Protein AF-A0A1E1LM73-F1 (afdb_monomer_lite)

pLDDT: mean 88.29, std 11.27, range [39.84, 98.0]

Organism: NCBI:txid2792576

Radius of gyration: 17.34 Å; chains: 1; bounding box: 39×37×46 Å

Sequence (125 aa):
MAATVTTGSRAAWQEVAADGRRHWDTTIAAIEPPSPEINAILPNPNTIPLAKKYLTVEEIATTESCAEDLVVQLSDGKLSSTTAMKGFLCPAALARKATTCITEFHPSRTPERAGFLDVYLTKHK

Structure (mmCIF, N/CA/C/O backbone):
data_AF-A0A1E1LM73-F1
#
_entry.id   AF-A0A1E1LM73-F1
#
loop_
_atom_site.group_PDB
_atom_site.id
_atom_site.type_symbol
_atom_site.label_atom_id
_atom_site.label_alt_id
_atom_site.label_comp_id
_atom_site.label_asym_id
_atom_site.label_entity_id
_atom_site.label_seq_id
_atom_site.pdbx_PDB_ins_code
_atom_site.Cartn_x
_atom_site.Cartn_y
_atom_site.Cartn_z
_atom_site.occupancy
_atom_site.B_iso_or_equiv
_atom_site.auth_seq_id
_atom_site.auth_comp_id
_atom_site.auth_asym_id
_atom_site.auth_atom_id
_atom_site.pdbx_PDB_model_num
ATOM 1 N N . MET A 1 1 ? -8.421 -10.840 -16.360 1.00 39.84 1 MET A N 1
ATOM 2 C CA . MET A 1 1 ? -7.883 -11.861 -17.287 1.00 39.84 1 MET A CA 1
ATOM 3 C C . MET A 1 1 ? -6.397 -11.993 -17.009 1.00 39.84 1 MET A C 1
ATOM 5 O O . MET A 1 1 ? -5.738 -10.965 -16.935 1.00 39.84 1 MET A O 1
ATOM 9 N N . ALA A 1 2 ? -5.891 -13.202 -16.757 1.00 45.81 2 ALA A N 1
ATOM 10 C CA . ALA A 1 2 ? -4.463 -13.408 -16.514 1.00 45.81 2 ALA A CA 1
ATOM 11 C C . ALA A 1 2 ? -3.676 -13.057 -17.786 1.00 45.81 2 ALA A C 1
ATOM 13 O O . ALA A 1 2 ? -4.038 -13.515 -18.869 1.00 45.81 2 ALA A O 1
ATOM 14 N N . ALA A 1 3 ? -2.644 -12.221 -17.661 1.00 52.28 3 ALA A N 1
ATOM 15 C CA . ALA A 1 3 ? -1.739 -11.939 -18.766 1.00 52.28 3 ALA A CA 1
ATOM 16 C C . ALA A 1 3 ? -1.064 -13.253 -19.182 1.00 52.28 3 ALA A C 1
ATOM 18 O O . ALA A 1 3 ? -0.517 -13.966 -18.341 1.00 52.28 3 ALA A O 1
ATOM 19 N N . THR A 1 4 ? -1.151 -13.604 -20.463 1.00 55.31 4 THR A N 1
ATOM 20 C CA . THR A 1 4 ? -0.475 -14.776 -21.018 1.00 55.31 4 THR A CA 1
ATOM 21 C C . THR A 1 4 ? 1.026 -14.516 -20.951 1.00 55.31 4 THR A C 1
ATOM 23 O O . THR A 1 4 ? 1.548 -13.750 -21.749 1.00 55.31 4 THR A O 1
ATOM 26 N N . VAL A 1 5 ? 1.713 -15.085 -19.958 1.00 58.31 5 VAL A N 1
ATOM 27 C CA . VAL A 1 5 ? 3.169 -14.953 -19.853 1.00 58.31 5 VAL A CA 1
ATOM 28 C C . VAL A 1 5 ? 3.791 -15.835 -20.925 1.00 58.31 5 VAL A C 1
ATOM 30 O O . VAL A 1 5 ? 3.557 -17.046 -20.949 1.00 58.31 5 VAL A O 1
ATOM 33 N N . THR A 1 6 ? 4.591 -15.239 -21.804 1.00 63.53 6 THR A N 1
ATOM 34 C CA . THR A 1 6 ? 5.335 -15.969 -22.832 1.00 63.53 6 THR A CA 1
ATOM 35 C C . THR A 1 6 ? 6.446 -16.796 -22.167 1.00 63.53 6 THR A C 1
ATOM 37 O O . THR A 1 6 ? 7.582 -16.359 -22.055 1.00 63.53 6 THR A O 1
ATOM 40 N N . THR A 1 7 ? 6.135 -17.994 -21.666 1.00 59.09 7 THR A N 1
ATOM 41 C CA . THR A 1 7 ? 7.092 -18.875 -20.955 1.00 59.09 7 THR A CA 1
ATOM 42 C C . THR A 1 7 ? 7.699 -19.970 -21.834 1.00 59.09 7 T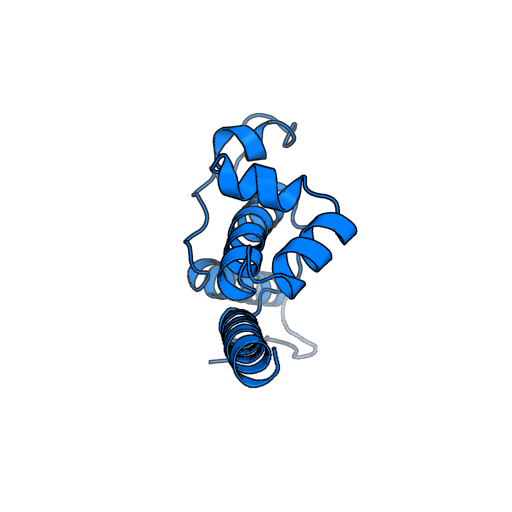HR A C 1
ATOM 44 O O . THR A 1 7 ? 8.367 -20.877 -21.337 1.00 59.09 7 THR A O 1
ATOM 47 N N . GLY A 1 8 ? 7.488 -19.910 -23.153 1.00 67.31 8 GLY A N 1
ATOM 48 C CA . GLY A 1 8 ? 8.092 -20.862 -24.083 1.00 67.31 8 GLY A CA 1
ATOM 49 C C . GLY A 1 8 ? 9.621 -20.791 -24.034 1.00 67.31 8 GLY A C 1
ATOM 50 O O . GLY A 1 8 ? 10.187 -19.703 -23.997 1.00 67.31 8 GLY A O 1
ATOM 51 N N . SER A 1 9 ? 10.302 -21.939 -24.115 1.00 62.41 9 SER A N 1
ATOM 52 C CA . SER A 1 9 ? 11.775 -22.067 -24.043 1.00 62.41 9 SER A CA 1
ATOM 53 C C . SER A 1 9 ? 12.569 -21.305 -25.123 1.00 62.41 9 SER A C 1
ATOM 55 O O . SER A 1 9 ? 13.794 -21.388 -25.160 1.00 62.41 9 SER A O 1
ATOM 57 N N . ARG A 1 10 ? 11.884 -20.572 -26.011 1.00 74.69 10 ARG A N 1
ATOM 58 C CA . ARG A 1 10 ? 12.439 -19.755 -27.100 1.00 74.69 10 ARG A CA 1
ATOM 59 C C . ARG A 1 10 ? 11.996 -18.287 -27.071 1.00 74.69 10 ARG A C 1
ATOM 61 O O . ARG A 1 10 ? 12.340 -17.560 -27.998 1.00 74.69 10 ARG A O 1
ATOM 68 N N . ALA A 1 11 ? 11.225 -17.858 -26.072 1.00 80.31 11 ALA A N 1
ATOM 69 C CA . ALA A 1 11 ? 10.818 -16.460 -25.959 1.00 80.31 11 ALA A CA 1
ATOM 70 C C . ALA A 1 11 ? 12.048 -15.564 -25.767 1.00 80.31 11 ALA A C 1
ATOM 72 O O . ALA A 1 11 ? 12.961 -15.912 -25.009 1.00 80.31 11 ALA A O 1
ATOM 73 N N . ALA A 1 12 ? 12.083 -14.410 -26.433 1.00 90.12 12 ALA A N 1
ATOM 74 C CA . ALA A 1 12 ? 13.135 -13.437 -26.170 1.00 90.12 12 ALA A CA 1
ATOM 75 C C . ALA A 1 12 ? 12.929 -12.864 -24.759 1.00 90.12 12 ALA A C 1
ATOM 77 O O . ALA A 1 12 ? 11.807 -12.540 -24.371 1.00 90.12 12 ALA A O 1
ATOM 78 N N . TRP A 1 13 ? 13.994 -12.707 -23.966 1.00 90.62 13 TRP A N 1
ATOM 79 C CA . TRP A 1 13 ? 13.861 -12.222 -22.583 1.00 90.62 13 TRP A CA 1
ATOM 80 C C . TRP A 1 13 ? 13.185 -10.842 -22.507 1.00 90.62 13 TRP A C 1
ATOM 82 O O . TRP A 1 13 ? 12.519 -10.534 -21.520 1.00 90.62 13 TRP A O 1
ATOM 92 N N . GLN A 1 14 ? 13.314 -10.025 -23.557 1.00 93.06 14 GLN A N 1
ATOM 93 C CA . GLN A 1 14 ? 12.645 -8.732 -23.686 1.00 93.06 14 GLN A CA 1
ATOM 94 C C . GLN A 1 14 ? 11.120 -8.873 -23.733 1.00 93.06 14 GLN A C 1
ATOM 96 O O . GLN A 1 14 ? 10.420 -8.050 -23.148 1.00 93.06 14 GLN A O 1
ATOM 101 N N . GLU A 1 15 ? 10.604 -9.907 -24.401 1.00 90.44 15 GLU A N 1
ATOM 102 C CA . GLU A 1 15 ? 9.167 -10.188 -24.483 1.00 90.44 15 GLU A CA 1
ATOM 103 C C . GLU A 1 15 ? 8.634 -10.594 -23.108 1.00 90.44 15 GLU A C 1
ATOM 105 O O . GLU A 1 15 ? 7.645 -10.034 -22.641 1.00 90.44 15 GLU A O 1
ATOM 110 N N . VAL A 1 16 ? 9.366 -11.466 -22.406 1.00 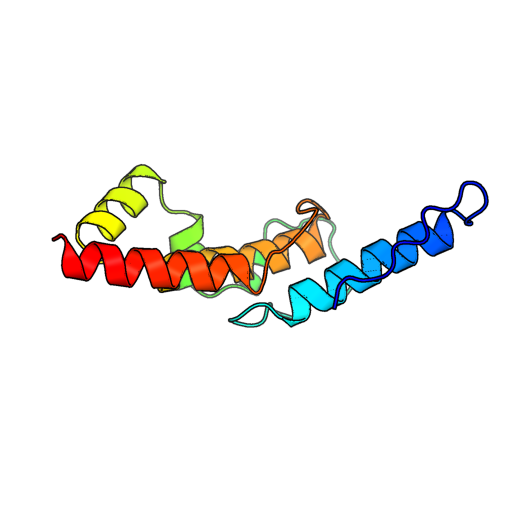89.44 16 VAL A N 1
ATOM 111 C CA . VAL A 1 16 ? 9.047 -11.877 -21.029 1.00 89.44 16 VAL A CA 1
ATOM 112 C C . VAL A 1 16 ? 9.056 -10.676 -20.077 1.00 89.44 16 VAL A C 1
ATOM 114 O O . VAL A 1 16 ? 8.147 -10.504 -19.263 1.00 89.44 16 VAL A O 1
ATOM 117 N N . ALA A 1 17 ? 10.058 -9.802 -20.193 1.00 89.81 17 ALA A N 1
ATOM 118 C CA . ALA A 1 17 ? 10.147 -8.586 -19.389 1.00 89.81 17 ALA A CA 1
ATOM 119 C C . ALA A 1 17 ? 9.011 -7.596 -19.702 1.00 89.81 17 ALA A C 1
ATOM 121 O O . ALA A 1 17 ? 8.490 -6.945 -18.792 1.00 89.81 17 ALA A O 1
ATOM 122 N N . ALA A 1 18 ? 8.606 -7.487 -20.971 1.00 90.75 18 ALA A N 1
ATOM 123 C CA . ALA A 1 18 ? 7.482 -6.656 -21.386 1.00 90.75 18 ALA A CA 1
ATOM 124 C C . ALA A 1 18 ? 6.142 -7.198 -20.863 1.00 90.75 18 ALA A C 1
ATOM 126 O O . ALA A 1 18 ? 5.314 -6.408 -20.411 1.00 9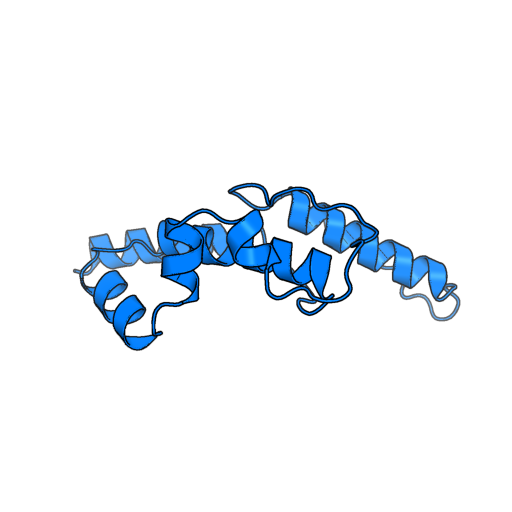0.75 18 ALA A O 1
ATOM 127 N N . ASP A 1 19 ? 5.945 -8.520 -20.862 1.00 90.44 19 ASP A N 1
ATOM 128 C CA . ASP A 1 19 ? 4.776 -9.172 -20.253 1.00 90.44 19 ASP A CA 1
ATOM 129 C C . ASP A 1 19 ? 4.689 -8.876 -18.752 1.00 90.44 19 ASP A C 1
ATOM 131 O O . ASP A 1 19 ? 3.642 -8.443 -18.266 1.00 90.44 19 ASP A O 1
ATOM 135 N N . GLY A 1 20 ? 5.802 -9.032 -18.026 1.00 89.88 20 GLY A N 1
ATOM 136 C CA . GLY A 1 20 ? 5.874 -8.706 -16.600 1.00 89.88 20 GLY A CA 1
ATOM 137 C C . GLY A 1 20 ? 5.542 -7.238 -16.321 1.00 89.88 20 GLY A C 1
ATOM 138 O O . GLY A 1 20 ? 4.750 -6.938 -15.429 1.00 89.88 20 GLY A O 1
ATOM 139 N N . ARG A 1 21 ? 6.071 -6.317 -17.137 1.00 89.69 21 ARG A N 1
ATOM 140 C CA . ARG A 1 21 ? 5.767 -4.885 -17.016 1.00 89.69 21 ARG A CA 1
ATOM 141 C C . ARG A 1 21 ? 4.290 -4.585 -17.256 1.00 89.69 21 ARG A C 1
ATOM 143 O O . ARG A 1 21 ? 3.674 -3.937 -16.419 1.00 89.69 21 ARG A O 1
ATOM 150 N N . ARG A 1 22 ? 3.702 -5.126 -18.330 1.00 91.88 22 ARG A N 1
ATOM 151 C CA . ARG A 1 22 ? 2.264 -4.981 -18.616 1.00 91.88 22 ARG A CA 1
ATOM 152 C C . ARG A 1 22 ? 1.398 -5.492 -17.471 1.00 91.88 22 ARG A C 1
ATOM 154 O O . ARG A 1 22 ? 0.394 -4.867 -17.135 1.00 91.88 22 ARG A O 1
ATOM 161 N N . HIS A 1 23 ? 1.773 -6.622 -16.875 1.00 91.25 23 HIS A N 1
ATOM 162 C CA . HIS A 1 23 ? 1.065 -7.170 -15.726 1.00 91.25 23 HIS A CA 1
ATOM 163 C C . HIS A 1 23 ? 1.115 -6.220 -14.518 1.00 91.25 23 HIS A C 1
ATOM 165 O O . HIS A 1 23 ? 0.083 -5.980 -13.889 1.00 91.25 23 HIS A O 1
ATOM 171 N N . TRP A 1 24 ? 2.272 -5.621 -14.225 1.00 90.25 24 TRP A N 1
ATOM 172 C CA . TRP A 1 24 ? 2.389 -4.616 -13.163 1.00 90.25 24 TRP A CA 1
ATOM 173 C C . TRP A 1 24 ? 1.574 -3.366 -13.448 1.00 90.25 24 TRP A C 1
ATOM 175 O O . TRP A 1 24 ? 0.803 -2.955 -12.591 1.00 90.25 24 TRP A O 1
ATOM 185 N N . ASP A 1 25 ? 1.685 -2.804 -14.649 1.00 89.81 25 ASP A N 1
ATOM 186 C CA . ASP A 1 25 ? 0.936 -1.604 -15.029 1.00 89.81 25 ASP A CA 1
ATOM 187 C C . ASP A 1 25 ? -0.575 -1.849 -14.890 1.00 89.81 25 ASP A C 1
ATOM 189 O O . ASP A 1 25 ? -1.298 -1.030 -14.328 1.00 89.81 25 ASP A O 1
ATOM 193 N N . THR A 1 26 ? -1.041 -3.032 -15.305 1.00 92.44 26 THR A N 1
ATOM 194 C CA . THR A 1 26 ? -2.450 -3.437 -15.185 1.00 92.44 26 THR A CA 1
ATOM 195 C C . THR A 1 26 ? -2.886 -3.591 -13.728 1.00 92.44 26 THR A C 1
ATOM 197 O O . THR A 1 26 ? -3.960 -3.130 -13.350 1.00 92.44 26 THR A O 1
ATOM 200 N N . THR A 1 27 ? -2.081 -4.260 -12.900 1.00 93.00 27 THR A N 1
ATOM 201 C CA . THR A 1 27 ? -2.438 -4.518 -11.495 1.00 93.00 27 THR A CA 1
ATOM 202 C C . THR A 1 27 ? -2.345 -3.265 -10.634 1.00 93.00 27 THR A C 1
ATOM 204 O O . THR A 1 27 ? -3.198 -3.085 -9.772 1.00 93.00 27 THR A O 1
ATOM 207 N N . ILE A 1 28 ? -1.386 -2.372 -10.900 1.00 91.81 28 ILE A N 1
ATOM 208 C CA . ILE A 1 28 ? -1.263 -1.068 -10.237 1.00 91.81 28 ILE A CA 1
ATOM 209 C C . ILE A 1 28 ? -2.411 -0.141 -10.642 1.00 91.81 28 ILE A C 1
ATOM 211 O O . ILE A 1 28 ? -2.983 0.517 -9.779 1.00 91.81 28 ILE A O 1
ATOM 215 N N . ALA A 1 29 ? -2.796 -0.111 -11.921 1.00 91.38 29 ALA A N 1
ATOM 216 C CA . ALA A 1 29 ? -3.919 0.709 -12.381 1.00 91.38 29 ALA A CA 1
ATOM 217 C C . ALA A 1 29 ? -5.270 0.283 -11.775 1.00 91.38 29 ALA A C 1
ATOM 219 O O . ALA A 1 29 ? -6.193 1.087 -11.711 1.00 91.38 29 ALA A O 1
ATOM 220 N N . ALA A 1 30 ? -5.386 -0.970 -11.328 1.00 92.44 30 ALA A N 1
ATOM 221 C CA . ALA A 1 30 ? -6.585 -1.509 -10.690 1.00 92.44 30 ALA A CA 1
ATOM 222 C C . ALA A 1 30 ? -6.638 -1.282 -9.164 1.00 92.44 30 ALA A C 1
ATOM 224 O O . ALA A 1 30 ? -7.572 -1.748 -8.513 1.00 92.44 30 ALA A O 1
ATOM 225 N N . ILE A 1 31 ? -5.633 -0.628 -8.573 1.00 90.38 31 ILE A N 1
ATOM 226 C CA . ILE A 1 31 ? -5.591 -0.327 -7.138 1.00 90.38 31 ILE A CA 1
ATOM 227 C C . ILE A 1 31 ? -6.513 0.850 -6.805 1.00 90.38 31 ILE A C 1
ATOM 229 O O . ILE A 1 31 ? -6.497 1.877 -7.480 1.00 90.38 31 ILE A O 1
ATOM 233 N N . GLU A 1 32 ? -7.242 0.726 -5.695 1.00 87.62 32 GLU A N 1
ATOM 234 C CA . GLU A 1 32 ? -8.007 1.817 -5.093 1.00 87.62 32 GLU A CA 1
ATOM 235 C C . GLU A 1 32 ? -7.557 2.080 -3.642 1.00 87.62 32 GLU A C 1
ATOM 237 O O . GLU A 1 32 ? -7.516 1.137 -2.842 1.00 87.62 32 GLU A O 1
ATOM 242 N N . PRO A 1 33 ? -7.284 3.344 -3.254 1.00 86.88 33 PRO A N 1
ATOM 243 C CA . PRO A 1 33 ? -7.275 4.547 -4.097 1.00 86.88 33 PRO A CA 1
ATOM 244 C C . PRO A 1 33 ? -6.126 4.533 -5.126 1.00 86.88 33 PRO A C 1
ATOM 246 O O . PRO A 1 33 ? -5.101 3.898 -4.871 1.00 86.88 33 PRO A O 1
ATOM 249 N N . PRO A 1 34 ? -6.280 5.208 -6.282 1.00 88.25 34 PRO A N 1
ATOM 250 C CA . PRO A 1 34 ? -5.273 5.189 -7.337 1.00 88.25 34 PRO A CA 1
ATOM 251 C C . PRO A 1 34 ? -3.953 5.775 -6.839 1.00 88.25 34 PRO A C 1
ATOM 253 O O . PRO A 1 34 ? -3.937 6.798 -6.152 1.00 88.25 34 PRO A O 1
ATOM 256 N N . SER A 1 35 ? -2.835 5.145 -7.211 1.00 85.69 35 SER A N 1
ATOM 257 C CA . SER A 1 35 ? -1.525 5.665 -6.826 1.00 85.69 35 SER A CA 1
ATOM 258 C C . SER A 1 35 ? -1.239 6.992 -7.535 1.00 85.69 35 SER A C 1
ATOM 260 O O . SER A 1 35 ? -1.608 7.162 -8.700 1.00 85.69 35 SER A O 1
ATOM 262 N N . PRO A 1 36 ? -0.473 7.895 -6.906 1.00 86.56 36 PRO A N 1
ATOM 263 C CA . PRO A 1 36 ? 0.024 9.084 -7.577 1.00 86.56 36 PRO A CA 1
ATOM 264 C C . PRO A 1 36 ? 0.884 8.703 -8.790 1.00 86.56 36 PRO A C 1
ATOM 266 O O . PRO A 1 36 ? 1.577 7.672 -8.806 1.00 86.56 36 PRO A O 1
ATOM 269 N N . GLU A 1 37 ? 0.836 9.542 -9.821 1.00 85.56 37 GLU A N 1
ATOM 270 C CA . GLU A 1 37 ? 1.742 9.443 -10.959 1.00 85.56 37 GLU A CA 1
ATOM 271 C C . GLU A 1 37 ? 3.079 10.098 -10.624 1.00 85.56 37 GLU A C 1
ATOM 273 O O . GLU A 1 37 ? 3.141 11.233 -10.146 1.00 85.56 37 GLU A O 1
ATOM 278 N N . ILE A 1 38 ? 4.164 9.367 -10.878 1.00 83.38 38 ILE A N 1
ATOM 279 C CA . ILE A 1 38 ? 5.527 9.863 -10.712 1.00 83.38 38 ILE A CA 1
ATOM 280 C C . ILE A 1 38 ? 6.230 9.817 -12.063 1.00 83.38 38 ILE A C 1
ATOM 282 O O . ILE A 1 38 ? 6.057 8.871 -12.830 1.00 83.38 38 ILE A O 1
ATOM 286 N N . ASN A 1 39 ? 7.041 10.831 -12.359 1.00 73.62 39 ASN A N 1
ATOM 287 C CA . ASN A 1 39 ? 7.846 10.827 -13.577 1.00 73.62 39 ASN A CA 1
ATOM 288 C C . ASN A 1 39 ? 8.751 9.586 -13.603 1.00 73.62 39 ASN A C 1
ATOM 290 O O . ASN A 1 39 ? 9.477 9.333 -12.642 1.00 73.62 39 ASN A O 1
ATOM 294 N N . ALA A 1 40 ? 8.730 8.854 -14.722 1.00 62.00 40 ALA A N 1
ATOM 295 C CA . ALA A 1 40 ? 9.491 7.614 -14.914 1.00 62.00 40 ALA A CA 1
ATOM 296 C C . ALA A 1 40 ? 11.011 7.797 -14.749 1.00 62.00 40 ALA A C 1
ATOM 298 O O . ALA A 1 40 ? 11.727 6.848 -14.440 1.00 62.00 40 ALA A O 1
ATOM 299 N N . ILE A 1 41 ? 11.498 9.026 -14.936 1.00 65.12 41 ILE A N 1
ATOM 300 C CA . ILE A 1 41 ? 12.857 9.436 -14.602 1.00 65.12 41 ILE A CA 1
ATOM 301 C C . ILE A 1 41 ? 12.751 10.319 -13.365 1.00 65.12 41 ILE A C 1
ATOM 303 O O . ILE A 1 41 ? 12.367 11.489 -13.449 1.00 65.12 41 ILE A O 1
ATOM 307 N N . LEU A 1 42 ? 13.075 9.750 -12.205 1.00 67.50 42 LEU A N 1
ATOM 308 C CA . LEU A 1 42 ? 13.232 10.547 -11.001 1.00 67.50 42 LEU A CA 1
ATOM 309 C C . LEU A 1 42 ? 14.473 11.435 -11.183 1.00 67.50 42 LEU A C 1
ATOM 311 O O . LEU A 1 42 ? 15.565 10.911 -11.394 1.00 67.50 42 LEU A O 1
ATOM 315 N N . PRO A 1 43 ? 14.343 12.771 -11.103 1.00 68.00 43 PRO A N 1
ATOM 316 C CA . PRO A 1 43 ? 15.472 13.680 -11.307 1.00 68.00 43 PRO A CA 1
ATOM 317 C C . PRO A 1 43 ? 16.535 13.563 -10.204 1.00 68.00 43 PRO A C 1
ATOM 319 O O . PRO A 1 43 ? 17.656 14.029 -10.376 1.00 68.00 43 PRO A O 1
ATOM 322 N N . ASN A 1 44 ? 16.188 12.950 -9.069 1.00 74.81 44 ASN A N 1
ATOM 323 C CA . ASN A 1 44 ? 17.073 12.695 -7.943 1.00 74.81 44 ASN A CA 1
ATOM 324 C C . ASN A 1 44 ? 16.998 11.199 -7.582 1.00 74.81 44 ASN A C 1
ATOM 326 O O . ASN A 1 44 ? 15.886 10.701 -7.394 1.00 74.81 44 ASN A O 1
ATOM 330 N N . PRO A 1 45 ? 18.135 10.487 -7.450 1.00 80.19 45 PRO A N 1
ATOM 331 C CA . PRO A 1 45 ? 18.146 9.091 -7.005 1.00 80.19 45 PRO A CA 1
ATOM 332 C C . PRO A 1 45 ? 17.661 8.909 -5.557 1.00 80.19 45 PRO A C 1
ATOM 334 O O . PRO A 1 45 ? 17.341 7.794 -5.155 1.00 80.19 45 PRO A O 1
ATOM 337 N N . ASN A 1 46 ? 17.597 9.979 -4.759 1.00 86.50 46 ASN A N 1
ATOM 338 C CA . ASN A 1 46 ? 17.057 9.934 -3.408 1.00 86.50 46 ASN A CA 1
ATOM 339 C C . ASN A 1 46 ? 15.525 9.817 -3.426 1.00 86.50 46 ASN A C 1
ATOM 341 O O . ASN A 1 46 ? 14.810 10.787 -3.686 1.00 86.50 46 ASN A O 1
ATOM 345 N N . THR A 1 47 ? 15.028 8.629 -3.089 1.00 87.94 47 THR A N 1
ATOM 346 C CA . THR A 1 47 ? 13.599 8.299 -3.034 1.00 87.94 47 THR A CA 1
ATOM 347 C C . THR A 1 47 ? 12.952 8.576 -1.673 1.00 87.94 47 THR A C 1
ATOM 349 O O . THR A 1 47 ? 11.726 8.583 -1.588 1.00 87.94 47 THR A O 1
ATOM 352 N N . ILE A 1 48 ? 13.732 8.873 -0.624 1.00 88.19 48 ILE A N 1
ATOM 353 C CA . ILE A 1 48 ? 13.230 9.122 0.743 1.00 88.19 48 ILE A CA 1
ATOM 354 C C . ILE A 1 48 ? 12.148 10.223 0.784 1.00 88.19 48 ILE A C 1
ATOM 356 O O . ILE A 1 48 ? 11.128 10.029 1.445 1.00 88.19 48 ILE A O 1
ATOM 360 N N . PRO A 1 49 ? 12.282 11.360 0.069 1.00 90.56 49 PRO A N 1
ATOM 361 C CA . PRO A 1 49 ? 11.284 12.428 0.133 1.00 90.56 49 PRO A CA 1
ATOM 362 C C . PRO A 1 49 ? 9.971 12.109 -0.594 1.00 90.56 49 PRO A C 1
ATOM 364 O O . PRO A 1 49 ? 9.014 12.870 -0.461 1.00 90.56 49 PRO A O 1
ATOM 367 N N . LEU A 1 50 ? 9.911 11.036 -1.396 1.00 89.62 50 LEU A N 1
ATOM 368 C CA . LEU A 1 50 ? 8.757 10.758 -2.256 1.00 89.62 50 LEU A CA 1
ATOM 369 C C . LEU A 1 50 ? 7.491 10.483 -1.447 1.00 89.62 50 LEU A C 1
ATOM 371 O O . LEU A 1 50 ? 6.434 10.970 -1.832 1.00 89.62 50 LEU A O 1
ATOM 375 N N . ALA A 1 51 ? 7.603 9.778 -0.317 1.00 90.56 51 ALA A N 1
ATOM 376 C CA . ALA A 1 51 ? 6.464 9.500 0.555 1.00 90.56 51 ALA A CA 1
ATOM 377 C C . ALA A 1 51 ? 5.770 10.803 0.984 1.00 90.56 51 ALA A C 1
ATOM 379 O O . ALA A 1 51 ? 4.609 11.019 0.663 1.00 90.56 51 ALA A O 1
ATOM 380 N N . LYS A 1 52 ? 6.520 11.741 1.576 1.00 92.00 52 LYS A N 1
ATOM 381 C CA . LYS A 1 52 ? 5.995 13.050 2.010 1.00 92.00 52 LYS A CA 1
ATOM 382 C C . LYS A 1 52 ? 5.528 13.949 0.865 1.00 92.00 52 LYS A C 1
ATOM 384 O O . LYS A 1 52 ? 4.766 14.879 1.095 1.00 92.00 52 LYS A O 1
ATOM 389 N N . LYS A 1 53 ? 6.025 13.722 -0.353 1.00 91.81 53 LYS A N 1
ATOM 390 C CA . LYS A 1 53 ? 5.659 14.513 -1.531 1.00 91.81 53 LYS A CA 1
ATOM 391 C C . LYS A 1 53 ? 4.335 14.068 -2.154 1.00 91.81 53 LYS A C 1
ATOM 393 O O . LYS A 1 53 ? 3.646 14.904 -2.728 1.00 91.81 53 LYS A O 1
ATOM 398 N N . TYR A 1 54 ? 4.031 12.773 -2.106 1.00 92.00 54 TYR A N 1
ATOM 399 C CA . TYR A 1 54 ? 2.947 12.185 -2.895 1.00 92.00 54 TYR A CA 1
ATOM 400 C C . TYR A 1 54 ? 1.851 11.513 -2.069 1.00 92.00 54 TYR A C 1
ATOM 402 O O . TYR A 1 54 ? 0.765 11.310 -2.603 1.00 92.00 54 TYR A O 1
ATOM 410 N N . LEU A 1 55 ? 2.122 11.158 -0.814 1.00 92.12 55 LEU A N 1
ATOM 411 C CA . LEU A 1 55 ? 1.158 10.501 0.063 1.00 92.12 55 LEU A CA 1
ATOM 412 C C . LEU A 1 55 ? 0.474 11.512 0.980 1.00 92.12 55 LEU A C 1
ATOM 414 O O . LEU A 1 55 ? 1.039 12.545 1.346 1.00 92.12 55 LEU A O 1
ATOM 418 N N . THR A 1 56 ? -0.750 11.181 1.360 1.00 93.06 56 THR A N 1
ATOM 419 C CA . THR A 1 56 ? -1.533 11.899 2.364 1.00 93.06 56 THR A CA 1
ATOM 420 C C . THR A 1 56 ? -0.972 11.681 3.770 1.00 93.06 56 THR A C 1
ATOM 422 O O . THR A 1 56 ? -0.200 10.753 4.023 1.00 93.06 56 THR A O 1
ATOM 425 N N . VAL A 1 57 ? -1.371 12.538 4.713 1.00 92.62 57 VAL A N 1
ATOM 426 C CA . VAL A 1 57 ? -0.951 12.420 6.118 1.00 92.62 57 VAL A CA 1
ATOM 427 C C . VAL A 1 57 ? -1.455 11.107 6.718 1.00 92.62 57 VAL A C 1
ATOM 429 O O . VAL A 1 57 ? -0.741 10.471 7.485 1.00 92.62 57 VAL A O 1
ATOM 432 N N . GLU A 1 58 ? -2.650 10.672 6.331 1.00 90.38 58 GLU A N 1
ATOM 433 C CA . GLU A 1 58 ? -3.293 9.446 6.797 1.00 90.38 58 GLU A CA 1
ATOM 434 C C . GLU A 1 58 ? -2.585 8.191 6.271 1.00 90.38 58 GLU A C 1
ATOM 436 O O . GLU A 1 58 ? -2.370 7.237 7.023 1.00 90.38 58 GLU A O 1
ATOM 441 N N . GLU A 1 59 ? -2.181 8.191 4.998 1.00 92.44 59 GLU A N 1
ATOM 442 C CA . GLU A 1 59 ? -1.379 7.110 4.411 1.00 92.44 59 GLU A CA 1
ATOM 443 C C . GLU A 1 59 ? -0.015 7.012 5.096 1.00 92.44 59 GLU A C 1
ATOM 445 O O . GLU A 1 59 ? 0.389 5.923 5.502 1.00 92.44 59 GLU A O 1
ATOM 450 N N . ILE A 1 60 ? 0.661 8.149 5.297 1.00 94.06 60 ILE A N 1
ATOM 451 C CA . ILE A 1 60 ? 1.943 8.196 6.009 1.00 94.06 60 ILE A CA 1
ATOM 452 C C . ILE A 1 60 ? 1.770 7.669 7.434 1.00 94.06 60 ILE A C 1
ATOM 454 O O . ILE A 1 60 ? 2.475 6.739 7.819 1.00 94.06 60 ILE A O 1
ATOM 458 N N . ALA A 1 61 ? 0.789 8.183 8.180 1.00 92.94 61 ALA A N 1
ATOM 459 C CA . ALA A 1 61 ? 0.509 7.755 9.547 1.00 92.94 61 ALA A CA 1
ATOM 460 C C . ALA A 1 61 ? 0.218 6.250 9.632 1.00 92.94 61 ALA A C 1
ATOM 462 O O . ALA A 1 61 ? 0.705 5.583 10.541 1.00 92.94 61 ALA A O 1
ATOM 463 N N . THR A 1 62 ? -0.517 5.695 8.665 1.00 92.38 62 THR A N 1
ATOM 464 C CA . THR A 1 62 ? -0.778 4.251 8.592 1.00 92.38 62 THR A CA 1
ATOM 465 C C . THR A 1 62 ? 0.521 3.468 8.395 1.00 92.38 62 THR A C 1
ATOM 467 O O . THR A 1 62 ? 0.762 2.493 9.102 1.00 92.38 62 THR A O 1
ATOM 470 N N . THR A 1 63 ? 1.380 3.900 7.466 1.00 93.38 63 THR A N 1
ATOM 471 C CA . THR A 1 63 ? 2.640 3.202 7.154 1.00 93.38 63 THR A CA 1
ATOM 472 C C . THR A 1 63 ? 3.737 3.366 8.204 1.00 93.38 63 THR A C 1
ATOM 474 O O . THR A 1 63 ? 4.607 2.505 8.301 1.00 93.38 63 THR A O 1
ATOM 477 N N . GLU A 1 64 ? 3.707 4.450 8.978 1.00 94.31 64 GLU A N 1
ATOM 478 C CA . GLU A 1 64 ? 4.676 4.745 10.041 1.00 94.31 64 GLU A CA 1
ATOM 479 C C . GLU A 1 64 ? 4.209 4.250 11.425 1.00 94.31 64 GLU A C 1
ATOM 481 O O . GLU A 1 64 ? 4.954 4.358 12.397 1.00 94.31 64 GLU A O 1
ATOM 486 N N . SER A 1 65 ? 2.999 3.686 11.529 1.00 95.25 65 SER A N 1
ATOM 487 C CA . SER A 1 65 ? 2.490 3.081 12.766 1.00 95.25 65 SER A CA 1
ATOM 488 C C . SER A 1 65 ? 3.122 1.714 13.039 1.00 95.25 65 SER A C 1
ATOM 490 O O . SER A 1 65 ? 3.353 0.921 12.124 1.00 95.25 65 SER A O 1
ATOM 492 N N . CYS A 1 66 ? 3.328 1.395 14.318 1.00 96.50 66 CYS A N 1
ATOM 493 C CA . CYS A 1 66 ? 3.735 0.057 14.738 1.00 96.50 66 CYS A CA 1
ATOM 494 C C . CYS A 1 66 ? 2.613 -0.962 14.483 1.00 96.50 66 CYS A C 1
ATOM 496 O O . CYS A 1 66 ? 1.422 -0.658 14.607 1.00 96.50 66 CYS A O 1
ATOM 498 N N . ALA A 1 67 ? 2.986 -2.198 14.147 1.00 95.38 67 ALA A N 1
ATOM 499 C CA . ALA A 1 67 ? 2.020 -3.252 13.843 1.00 95.38 67 ALA A CA 1
ATOM 500 C C . ALA A 1 67 ? 1.127 -3.572 15.053 1.00 95.38 67 ALA A C 1
ATOM 502 O O . ALA A 1 67 ? -0.062 -3.832 14.895 1.00 95.38 67 ALA A O 1
ATOM 503 N N . GLU A 1 68 ? 1.688 -3.509 16.257 1.00 96.94 68 GLU A N 1
ATOM 504 C CA . GLU A 1 68 ? 1.004 -3.716 17.529 1.00 96.94 68 GLU A CA 1
ATOM 505 C C . GLU A 1 6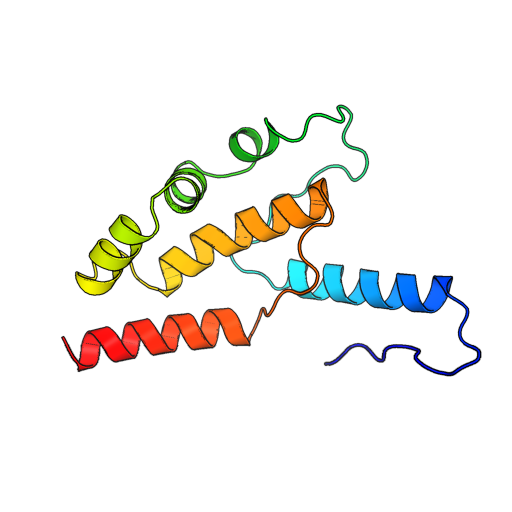8 ? -0.130 -2.702 17.721 1.00 96.94 68 GLU A C 1
ATOM 507 O O . GLU A 1 68 ? -1.259 -3.086 18.035 1.00 96.94 68 GLU A O 1
ATOM 512 N N . ASP A 1 69 ? 0.136 -1.424 17.443 1.00 96.31 69 ASP A N 1
ATOM 513 C CA . ASP A 1 69 ? -0.856 -0.353 17.555 1.00 96.31 69 ASP A CA 1
ATOM 514 C C . ASP A 1 69 ? -1.966 -0.511 16.513 1.00 96.31 69 ASP A C 1
ATOM 516 O O . ASP A 1 69 ? -3.147 -0.322 16.816 1.00 96.31 69 ASP A O 1
ATOM 520 N N . LEU A 1 70 ? -1.603 -0.898 15.287 1.00 96.19 70 LEU A N 1
ATOM 521 C CA . LEU A 1 70 ? -2.568 -1.172 14.223 1.00 96.19 70 LEU A CA 1
ATOM 522 C C . LEU A 1 70 ? -3.470 -2.356 14.581 1.00 96.19 70 LEU A C 1
ATOM 524 O O . LEU A 1 70 ? -4.680 -2.278 14.385 1.00 96.19 70 LEU A O 1
ATOM 528 N N . VAL A 1 71 ? -2.913 -3.434 15.140 1.00 96.12 71 VAL A N 1
ATOM 529 C CA . VAL A 1 71 ? -3.686 -4.606 15.580 1.00 96.12 71 VAL A CA 1
ATOM 530 C C . VAL A 1 71 ? -4.669 -4.227 16.686 1.00 96.12 71 VAL A C 1
ATOM 532 O O . VAL A 1 71 ? -5.833 -4.623 16.610 1.00 96.12 71 VAL A O 1
ATOM 535 N N . VAL A 1 72 ? -4.248 -3.419 17.665 1.00 96.50 72 VAL A N 1
ATOM 536 C CA . VAL A 1 72 ? -5.151 -2.907 18.707 1.00 96.50 72 VAL A CA 1
ATOM 537 C C . VAL A 1 72 ? -6.282 -2.093 18.077 1.00 96.50 72 VAL A C 1
ATOM 539 O O . VAL A 1 72 ? -7.450 -2.395 18.312 1.00 96.50 72 VAL A O 1
ATOM 542 N N . GLN A 1 73 ? -5.968 -1.129 17.205 1.00 95.75 73 GLN A N 1
ATOM 543 C CA . GLN A 1 73 ? -6.976 -0.296 16.536 1.00 95.75 73 GLN A CA 1
ATOM 544 C C . GLN A 1 73 ? -7.953 -1.104 15.670 1.00 95.75 73 GLN A C 1
ATOM 546 O O . GLN A 1 73 ? -9.149 -0.796 15.658 1.00 95.75 73 GLN A O 1
ATOM 551 N N . LEU A 1 74 ? -7.461 -2.134 14.975 1.00 95.94 74 LEU A N 1
ATOM 552 C CA . LEU A 1 74 ? -8.275 -3.064 14.194 1.00 95.94 74 LEU A CA 1
ATOM 553 C C . LEU A 1 74 ? -9.203 -3.875 15.102 1.00 95.94 74 LEU A C 1
ATOM 555 O O . LEU A 1 74 ? -10.401 -3.930 14.848 1.00 95.94 74 LEU A O 1
ATOM 559 N N . SER A 1 75 ? -8.683 -4.457 16.187 1.00 94.94 75 SER A N 1
ATOM 560 C CA . SER A 1 75 ? -9.480 -5.261 17.128 1.00 94.94 75 SER A CA 1
ATOM 561 C C . SER A 1 75 ? -10.553 -4.434 17.850 1.00 94.94 75 SER A C 1
ATOM 563 O O . SER A 1 75 ? -11.705 -4.859 17.960 1.00 94.94 75 SER A O 1
ATOM 565 N N . ASP A 1 76 ? -10.222 -3.194 18.216 1.00 94.38 76 ASP A N 1
ATOM 566 C CA . ASP A 1 76 ? -11.145 -2.220 18.796 1.00 94.38 76 ASP A CA 1
ATOM 567 C C . ASP A 1 76 ? -12.149 -1.687 17.764 1.00 94.38 76 ASP A C 1
ATOM 569 O O . ASP A 1 76 ? -13.154 -1.074 18.126 1.00 94.38 76 ASP A O 1
ATOM 573 N N . GLY A 1 77 ? -11.943 -1.936 16.466 1.00 92.69 77 GLY A N 1
ATOM 574 C CA . GLY A 1 77 ? -12.734 -1.389 15.358 1.00 92.69 77 GLY A CA 1
ATOM 575 C C . GLY A 1 77 ? -12.639 0.130 15.207 1.00 92.69 77 GLY A C 1
ATOM 576 O O . GLY A 1 77 ? -13.516 0.733 14.595 1.00 92.69 77 GLY A O 1
ATOM 577 N N . LYS A 1 78 ? -11.595 0.749 15.770 1.00 94.31 78 LYS A N 1
ATOM 578 C CA . LYS A 1 78 ? -11.239 2.158 15.528 1.00 94.31 78 LYS A CA 1
ATOM 579 C C . LYS A 1 78 ? -10.703 2.351 14.109 1.00 94.31 78 LYS A C 1
ATOM 581 O O . LYS A 1 78 ? -10.895 3.405 13.512 1.00 94.31 78 LYS A O 1
ATOM 586 N N . LEU A 1 79 ? -10.061 1.314 13.578 1.00 95.31 79 LEU A N 1
ATOM 587 C CA . LEU A 1 79 ? -9.593 1.209 12.206 1.00 95.31 79 LEU A CA 1
ATOM 588 C C . LEU A 1 79 ? -10.268 -0.007 11.565 1.00 95.31 79 LEU A C 1
ATOM 590 O O . LEU A 1 79 ? -10.311 -1.072 12.173 1.00 95.31 79 LEU A O 1
ATOM 594 N N . SER A 1 80 ? -10.800 0.133 10.352 1.00 96.44 80 SER A N 1
ATOM 595 C CA . SER A 1 80 ? -11.280 -1.022 9.586 1.00 96.44 80 SER A CA 1
ATOM 596 C C . SER A 1 80 ? -10.140 -1.639 8.777 1.00 96.44 80 SER A C 1
ATOM 598 O O . SER A 1 80 ? -9.207 -0.949 8.358 1.00 96.44 80 SER A O 1
ATOM 600 N N . SER A 1 81 ? -10.234 -2.936 8.506 1.00 96.75 81 SER A N 1
ATOM 601 C CA . SER A 1 81 ? -9.322 -3.666 7.626 1.00 96.75 81 SER A CA 1
ATOM 602 C C . SER A 1 81 ? -9.314 -3.058 6.228 1.00 96.75 81 SER A C 1
ATOM 604 O O . SER A 1 81 ? -8.251 -2.950 5.623 1.00 96.75 81 SER A O 1
ATOM 606 N N . THR A 1 82 ? -10.470 -2.614 5.717 1.00 95.81 82 THR A N 1
ATOM 607 C CA . THR A 1 82 ? -10.556 -1.921 4.422 1.00 95.81 82 THR A CA 1
ATOM 608 C C . THR A 1 82 ? -9.796 -0.598 4.438 1.00 95.81 82 THR A C 1
ATOM 610 O O . THR A 1 82 ? -9.053 -0.315 3.500 1.00 95.81 82 THR A O 1
ATOM 613 N N . THR A 1 83 ? -9.934 0.209 5.493 1.00 94.50 83 THR A N 1
ATOM 614 C CA . THR A 1 83 ? -9.206 1.481 5.602 1.00 94.50 83 THR A CA 1
ATOM 615 C C . THR A 1 83 ? -7.706 1.246 5.754 1.00 94.50 83 THR A C 1
ATOM 617 O O . THR A 1 83 ? -6.930 1.853 5.020 1.00 94.50 83 THR A O 1
ATOM 620 N N . ALA A 1 84 ? -7.291 0.313 6.619 1.00 94.75 84 ALA A N 1
ATOM 621 C CA . ALA A 1 84 ? -5.885 -0.058 6.782 1.00 94.75 84 ALA A CA 1
ATOM 622 C C . ALA A 1 84 ? -5.277 -0.539 5.456 1.00 94.75 84 ALA A C 1
ATOM 624 O O . ALA A 1 84 ? -4.227 -0.066 5.031 1.00 94.75 84 ALA A O 1
ATOM 625 N N . MET A 1 85 ? -5.977 -1.433 4.756 1.00 95.19 85 MET A N 1
ATOM 626 C CA . MET A 1 85 ? -5.565 -1.940 3.451 1.00 95.19 85 MET A CA 1
ATOM 627 C C . MET A 1 85 ? -5.367 -0.807 2.437 1.00 95.19 85 MET A C 1
ATOM 629 O O . MET A 1 85 ? -4.323 -0.765 1.788 1.00 95.19 85 MET A O 1
ATOM 633 N N . LYS A 1 86 ? -6.325 0.124 2.313 1.00 92.12 86 LYS A N 1
ATOM 634 C CA . LYS A 1 86 ? -6.198 1.285 1.411 1.00 92.12 86 LYS A CA 1
ATOM 635 C C . LYS A 1 86 ? -4.980 2.136 1.771 1.00 92.12 86 LYS A C 1
ATOM 637 O O . LYS A 1 86 ? -4.232 2.517 0.874 1.00 92.12 86 LYS A O 1
ATOM 642 N N . GLY A 1 87 ? -4.755 2.346 3.069 1.00 92.19 87 GLY A N 1
ATOM 643 C CA . GLY A 1 87 ? -3.615 3.092 3.598 1.00 92.19 87 GLY A CA 1
ATOM 644 C C . GLY A 1 87 ? -2.254 2.479 3.258 1.00 92.19 87 GLY A C 1
ATOM 645 O O . GLY A 1 87 ? -1.302 3.224 3.093 1.00 92.19 87 GLY A O 1
ATOM 646 N N . PHE A 1 88 ? -2.148 1.157 3.082 1.00 94.31 88 PHE A N 1
ATOM 647 C CA . PHE A 1 88 ? -0.901 0.502 2.651 1.00 94.31 88 PHE A CA 1
ATOM 648 C C . PHE A 1 88 ? -0.772 0.344 1.131 1.00 94.31 88 PHE A C 1
ATOM 650 O O . PHE A 1 88 ? 0.342 0.339 0.604 1.00 94.31 88 PHE A O 1
ATOM 657 N N . LEU A 1 89 ? -1.885 0.201 0.407 1.00 92.81 89 LEU A N 1
ATOM 658 C CA . LEU A 1 89 ? -1.866 -0.188 -1.004 1.00 92.81 89 LEU A CA 1
ATOM 659 C C . LEU A 1 89 ? -1.352 0.931 -1.928 1.00 92.81 89 LEU A C 1
ATOM 661 O O . LEU A 1 89 ? -0.559 0.662 -2.833 1.00 92.81 89 LEU A O 1
ATOM 665 N N . CYS A 1 90 ? -1.735 2.185 -1.671 1.00 89.88 90 CYS A N 1
ATOM 666 C CA . CYS A 1 90 ? -1.236 3.342 -2.422 1.00 89.88 90 CYS A CA 1
ATOM 667 C C . CYS A 1 90 ? 0.269 3.606 -2.171 1.00 89.88 90 CYS A C 1
ATOM 669 O O . CYS A 1 90 ? 1.031 3.668 -3.147 1.00 89.88 90 CYS A O 1
ATOM 671 N N . PRO A 1 91 ? 0.763 3.640 -0.914 1.00 92.44 91 PRO A N 1
ATOM 672 C CA . PRO A 1 91 ? 2.200 3.720 -0.636 1.00 92.44 91 PRO A CA 1
ATOM 673 C C . PRO A 1 91 ? 3.008 2.573 -1.241 1.00 92.44 91 PRO A C 1
ATOM 675 O O . PRO A 1 91 ? 4.103 2.794 -1.758 1.00 92.44 91 PRO A O 1
ATOM 678 N N . ALA A 1 92 ? 2.461 1.355 -1.238 1.00 93.56 92 ALA A N 1
ATOM 679 C CA . ALA A 1 92 ? 3.083 0.204 -1.878 1.00 93.56 92 ALA A CA 1
ATOM 680 C C . ALA A 1 92 ? 3.245 0.416 -3.395 1.00 93.56 92 ALA A C 1
ATOM 682 O O . ALA A 1 92 ? 4.327 0.189 -3.941 1.00 93.56 92 ALA A O 1
ATOM 683 N N . ALA A 1 93 ? 2.211 0.910 -4.081 1.00 92.56 93 ALA A N 1
ATOM 684 C CA . ALA A 1 93 ? 2.290 1.234 -5.505 1.00 92.56 93 ALA A CA 1
ATOM 685 C C . ALA A 1 93 ? 3.345 2.320 -5.795 1.00 92.56 93 ALA A C 1
ATOM 687 O O . ALA A 1 93 ? 4.151 2.163 -6.716 1.00 92.56 93 ALA A O 1
ATOM 688 N N . LEU A 1 94 ? 3.419 3.370 -4.969 1.00 92.12 94 LEU A N 1
ATOM 689 C CA . LEU A 1 94 ? 4.460 4.399 -5.069 1.00 92.12 94 LEU A CA 1
ATOM 690 C C . LEU A 1 94 ? 5.869 3.811 -4.877 1.00 92.12 94 LEU A C 1
ATOM 692 O O . LEU A 1 94 ? 6.767 4.064 -5.684 1.00 92.12 94 LEU A O 1
ATOM 696 N N . ALA A 1 95 ? 6.061 2.991 -3.840 1.00 91.75 95 ALA A N 1
ATOM 697 C CA . ALA A 1 95 ? 7.332 2.330 -3.559 1.00 91.75 95 ALA A CA 1
ATOM 698 C C . ALA A 1 95 ? 7.759 1.422 -4.719 1.00 91.75 95 ALA A C 1
ATOM 700 O O . ALA A 1 95 ? 8.928 1.441 -5.116 1.00 91.75 95 ALA A O 1
ATOM 701 N N . ARG A 1 96 ? 6.816 0.689 -5.326 1.00 91.50 96 ARG A N 1
ATOM 702 C CA . ARG A 1 96 ? 7.076 -0.107 -6.528 1.00 91.50 96 ARG A CA 1
ATOM 703 C C . ARG A 1 96 ? 7.566 0.759 -7.682 1.00 91.50 96 ARG A C 1
ATOM 705 O O . ARG A 1 96 ? 8.608 0.432 -8.247 1.00 91.50 96 ARG A O 1
ATOM 712 N N . LYS A 1 97 ? 6.857 1.845 -8.014 1.00 89.44 97 LYS A N 1
ATOM 713 C CA . LYS A 1 97 ? 7.239 2.751 -9.112 1.00 89.44 97 LYS A CA 1
ATOM 714 C C . LYS A 1 97 ? 8.636 3.358 -8.888 1.00 89.44 97 LYS A C 1
ATOM 716 O O . LYS A 1 97 ? 9.384 3.522 -9.846 1.00 89.44 97 LYS A O 1
ATOM 721 N N . ALA A 1 98 ? 9.009 3.652 -7.639 1.00 89.62 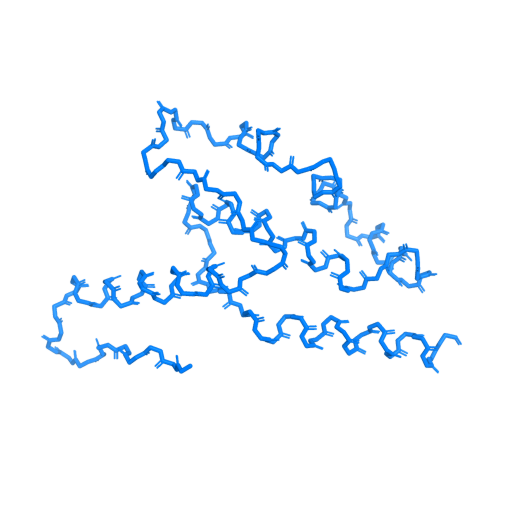98 ALA A N 1
ATOM 722 C CA . ALA A 1 98 ? 10.285 4.291 -7.306 1.00 89.62 98 ALA A CA 1
ATOM 723 C C . ALA A 1 98 ? 11.471 3.321 -7.140 1.00 89.62 98 ALA A C 1
ATOM 725 O O . ALA A 1 98 ? 12.606 3.696 -7.421 1.00 89.62 98 ALA A O 1
ATOM 726 N N . THR A 1 99 ? 11.237 2.101 -6.646 1.00 89.75 99 THR A N 1
ATOM 727 C CA . THR A 1 99 ? 12.319 1.199 -6.190 1.00 89.75 99 THR A CA 1
ATOM 728 C C . THR A 1 99 ? 12.247 -0.218 -6.748 1.00 89.75 99 THR A C 1
ATOM 730 O O . THR A 1 99 ? 13.171 -0.999 -6.551 1.00 89.75 99 THR A O 1
ATOM 733 N N . THR A 1 100 ? 11.183 -0.577 -7.473 1.00 89.19 100 THR A N 1
ATOM 734 C CA . THR A 1 100 ? 10.996 -1.928 -8.035 1.00 89.19 100 THR A CA 1
ATOM 735 C C . THR A 1 100 ? 10.974 -3.043 -6.966 1.00 89.19 100 THR A C 1
ATOM 737 O O . THR A 1 100 ? 11.297 -4.193 -7.247 1.00 89.19 100 THR A O 1
ATOM 740 N N . CYS A 1 101 ? 10.558 -2.748 -5.727 1.00 91.94 101 CYS A N 1
ATOM 741 C CA . CYS A 1 101 ? 10.633 -3.710 -4.614 1.00 91.94 101 CYS A CA 1
ATOM 742 C C . CYS A 1 101 ? 9.473 -4.727 -4.529 1.00 91.94 101 CYS A C 1
ATOM 744 O O . CYS A 1 101 ? 9.653 -5.796 -3.956 1.00 91.94 101 CYS A O 1
ATOM 746 N N . ILE A 1 102 ? 8.296 -4.442 -5.108 1.00 92.25 102 ILE A N 1
ATOM 747 C CA . ILE A 1 102 ? 7.086 -5.289 -4.959 1.00 92.25 102 ILE A CA 1
ATOM 748 C C . ILE A 1 102 ? 6.758 -6.066 -6.232 1.00 92.25 102 ILE A C 1
ATOM 750 O O . ILE A 1 102 ? 6.359 -5.470 -7.225 1.00 92.25 102 ILE A O 1
ATOM 754 N N . THR A 1 103 ? 6.891 -7.387 -6.220 1.00 90.25 103 THR A N 1
ATOM 755 C CA . THR A 1 103 ? 6.736 -8.199 -7.439 1.00 90.25 103 THR A CA 1
ATOM 756 C C . THR A 1 103 ? 5.301 -8.314 -7.952 1.00 90.25 103 THR A C 1
ATOM 758 O O . THR A 1 103 ? 5.124 -8.410 -9.159 1.00 90.25 103 THR A O 1
ATOM 761 N N . GLU A 1 104 ? 4.280 -8.318 -7.098 1.00 90.62 104 GLU A N 1
ATOM 762 C CA . GLU A 1 104 ? 2.891 -8.522 -7.531 1.00 90.62 104 GLU A CA 1
ATOM 763 C C . GLU A 1 104 ? 1.913 -7.767 -6.626 1.00 90.62 104 GLU A C 1
ATOM 765 O O . GLU A 1 104 ? 2.114 -7.682 -5.414 1.00 90.62 104 GLU A O 1
ATOM 770 N N . PHE A 1 105 ? 0.846 -7.236 -7.228 1.00 92.25 105 PHE A N 1
ATOM 771 C CA . PHE A 1 105 ? -0.306 -6.678 -6.526 1.00 92.25 105 PHE A CA 1
ATOM 772 C C . PHE A 1 105 ? -1.537 -7.537 -6.806 1.00 92.25 105 PHE A C 1
ATOM 774 O O . PHE A 1 105 ? -1.753 -7.984 -7.931 1.00 92.25 105 PHE A O 1
ATOM 781 N N . HIS A 1 106 ? -2.384 -7.717 -5.792 1.00 92.75 106 HIS A N 1
ATOM 782 C CA . HIS A 1 106 ? -3.619 -8.493 -5.908 1.00 92.75 106 HIS A CA 1
ATOM 783 C C . HIS A 1 106 ? -4.860 -7.591 -5.770 1.00 92.75 106 HIS A C 1
ATOM 785 O O . HIS A 1 106 ? -5.468 -7.548 -4.699 1.00 92.75 106 HIS A O 1
ATOM 791 N N . PRO A 1 107 ? -5.262 -6.868 -6.833 1.00 88.94 107 PRO A N 1
ATOM 792 C CA . PRO A 1 107 ? -6.322 -5.859 -6.759 1.00 88.94 107 PRO A CA 1
ATOM 793 C C . PRO A 1 107 ? -7.721 -6.427 -6.468 1.00 88.94 107 PRO A C 1
ATOM 795 O O . PRO A 1 107 ? -8.564 -5.697 -5.971 1.00 88.94 107 PRO A O 1
ATOM 798 N N . SER A 1 108 ? -7.985 -7.716 -6.718 1.00 89.50 108 SER A N 1
ATOM 799 C CA . SER A 1 108 ? -9.254 -8.364 -6.337 1.00 89.50 108 SER A CA 1
ATOM 800 C C . SER A 1 108 ? -9.203 -8.967 -4.931 1.00 89.50 108 SER A C 1
ATOM 802 O O . SER A 1 108 ? -10.018 -8.654 -4.067 1.00 89.50 108 SER A O 1
ATOM 804 N N . ARG A 1 109 ? -8.192 -9.803 -4.675 1.00 93.69 109 ARG A N 1
ATOM 805 C CA . ARG A 1 109 ? -8.075 -10.579 -3.434 1.00 93.69 109 ARG A CA 1
ATOM 806 C C . ARG A 1 109 ? -7.894 -9.697 -2.200 1.00 93.69 109 ARG A C 1
ATOM 808 O O . ARG A 1 109 ? -8.397 -10.035 -1.130 1.00 93.69 109 ARG A O 1
ATOM 815 N N . THR A 1 110 ? -7.147 -8.602 -2.331 1.00 93.88 110 THR A N 1
ATOM 816 C CA . THR A 1 110 ? -6.805 -7.731 -1.203 1.00 93.88 110 THR A CA 1
ATOM 817 C C . THR A 1 110 ? -8.044 -6.987 -0.670 1.00 93.88 110 THR A C 1
ATOM 819 O O . THR A 1 110 ? -8.335 -7.153 0.519 1.00 93.88 110 THR A O 1
ATOM 822 N N . PRO A 1 111 ? -8.858 -6.300 -1.504 1.00 94.56 111 PRO A N 1
ATO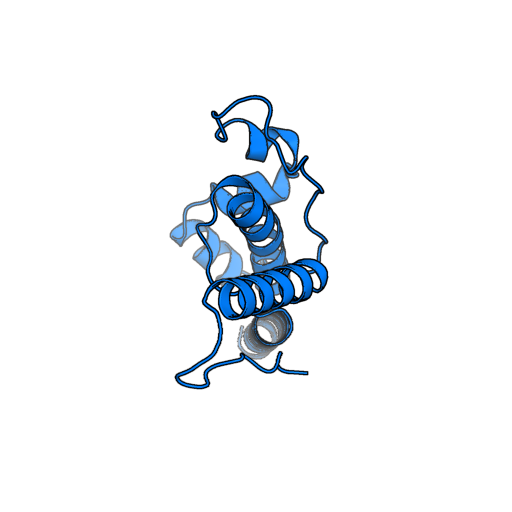M 823 C CA . PRO A 1 111 ? -10.138 -5.730 -1.070 1.00 94.56 111 PRO A CA 1
ATOM 824 C C . PRO A 1 111 ? -11.150 -6.765 -0.578 1.00 94.56 111 PRO A C 1
ATOM 826 O O . PRO A 1 111 ? -11.780 -6.551 0.456 1.00 94.56 111 PRO A O 1
ATOM 829 N N . GLU A 1 112 ? -11.283 -7.905 -1.265 1.00 96.69 112 GLU A N 1
ATOM 830 C CA . GLU A 1 112 ? -12.196 -8.980 -0.847 1.00 96.69 112 GLU A CA 1
ATOM 831 C C . GLU A 1 112 ? -11.871 -9.478 0.564 1.00 96.69 112 GLU A C 1
ATOM 833 O O . GLU A 1 112 ? -12.759 -9.629 1.408 1.00 96.69 112 GLU A O 1
ATOM 838 N N . ARG A 1 113 ? -10.583 -9.703 0.850 1.00 97.69 113 ARG A N 1
ATOM 839 C CA . ARG A 1 113 ? -10.150 -10.164 2.167 1.00 97.69 113 ARG A CA 1
ATOM 840 C C . ARG A 1 113 ? -10.368 -9.100 3.238 1.00 97.69 113 ARG A C 1
ATOM 842 O O . ARG A 1 113 ? -10.818 -9.450 4.326 1.00 97.69 113 ARG A O 1
ATOM 849 N N . ALA A 1 114 ? -10.062 -7.840 2.943 1.00 96.94 114 ALA A N 1
ATOM 850 C CA . ALA A 1 114 ? -10.262 -6.741 3.879 1.00 96.94 114 ALA A CA 1
ATOM 851 C C . ALA A 1 114 ? -11.750 -6.569 4.236 1.00 96.94 114 ALA A C 1
ATOM 853 O O . ALA A 1 114 ? -12.102 -6.561 5.414 1.00 96.94 114 ALA A O 1
ATOM 854 N N . GLY A 1 115 ? -12.633 -6.566 3.233 1.00 97.44 115 GLY A N 1
ATOM 855 C CA . GLY A 1 115 ? -14.079 -6.492 3.446 1.00 97.44 115 GLY A CA 1
ATOM 856 C C . GLY A 1 115 ? -14.630 -7.694 4.220 1.00 97.44 115 GLY A C 1
ATOM 857 O O . GLY A 1 115 ? -15.455 -7.528 5.119 1.00 97.44 115 GLY A O 1
ATOM 858 N N . PHE A 1 116 ? -14.136 -8.907 3.940 1.00 98.00 116 PHE A N 1
ATOM 859 C CA . PHE A 1 116 ? -14.487 -10.096 4.724 1.00 98.00 116 PHE A CA 1
ATOM 860 C C . PHE A 1 116 ? -14.139 -9.928 6.210 1.00 98.00 116 PHE A C 1
ATOM 862 O O . PHE A 1 116 ? -14.954 -10.270 7.065 1.00 98.00 116 PHE A O 1
ATOM 869 N N . LEU A 1 117 ? -12.945 -9.411 6.521 1.00 97.56 117 LEU A N 1
ATOM 870 C CA . LEU A 1 117 ? -12.492 -9.223 7.901 1.00 97.56 117 LEU A CA 1
ATOM 871 C C . LEU A 1 117 ? -13.327 -8.172 8.642 1.00 97.56 117 LEU A C 1
ATOM 873 O O . LEU A 1 117 ? -13.678 -8.394 9.799 1.00 97.56 117 LEU A O 1
ATOM 877 N N . ASP A 1 118 ? -13.720 -7.091 7.970 1.00 97.75 118 ASP A N 1
ATOM 878 C CA . ASP A 1 118 ? -14.594 -6.062 8.548 1.00 97.75 118 ASP A CA 1
ATOM 879 C C . ASP A 1 118 ? -15.981 -6.615 8.909 1.00 97.75 118 ASP A C 1
ATOM 881 O O . ASP A 1 118 ? -16.502 -6.385 10.007 1.00 97.75 118 ASP A O 1
ATOM 885 N N . VAL A 1 119 ? -16.564 -7.411 8.006 1.00 97.75 119 VAL A N 1
ATOM 886 C CA . VAL A 1 119 ? -17.836 -8.106 8.253 1.00 97.75 119 VAL A CA 1
ATOM 887 C C . VAL A 1 119 ? -17.692 -9.124 9.383 1.00 97.75 119 VAL A C 1
ATOM 889 O O . VAL A 1 119 ? -18.576 -9.221 10.235 1.00 97.75 119 VAL A O 1
ATOM 892 N N . TYR A 1 120 ? -16.598 -9.886 9.401 1.00 97.31 120 TYR A N 1
ATOM 893 C CA . TYR A 1 120 ? -16.340 -10.888 10.432 1.00 97.31 120 TYR A CA 1
ATOM 894 C C . TYR A 1 120 ? -16.232 -10.245 11.816 1.00 97.31 120 TYR A C 1
ATOM 896 O O . TYR A 1 120 ? -16.915 -10.677 12.742 1.00 97.31 120 TYR A O 1
ATOM 904 N N . LEU A 1 121 ? -15.442 -9.177 11.949 1.00 95.81 121 LEU A N 1
ATOM 905 C CA . LEU A 1 121 ? -15.269 -8.478 13.219 1.00 95.81 121 LEU A CA 1
ATOM 906 C C . LEU A 1 121 ? -16.593 -7.902 13.728 1.00 95.81 121 LEU A C 1
ATOM 908 O O . LEU A 1 121 ? -16.889 -8.005 14.910 1.00 95.81 121 LEU A O 1
ATOM 912 N N . THR A 1 122 ? -17.423 -7.353 12.840 1.00 95.25 122 THR A N 1
ATOM 913 C CA . THR A 1 122 ? -18.734 -6.806 13.224 1.00 95.25 122 THR A CA 1
ATOM 914 C C . THR A 1 122 ? -19.693 -7.895 13.722 1.00 95.25 122 THR A C 1
ATOM 916 O O . THR A 1 122 ? -20.489 -7.646 14.621 1.00 95.25 122 THR A O 1
ATOM 919 N N . LYS A 1 123 ? -19.626 -9.109 13.160 1.00 96.94 123 LYS A N 1
ATOM 920 C CA . LYS A 1 123 ? -20.474 -10.246 13.560 1.00 96.94 123 LYS A CA 1
ATOM 921 C C . LYS A 1 123 ? -20.030 -10.935 14.853 1.00 96.94 123 LYS A C 1
ATOM 923 O O . LYS A 1 123 ? -20.851 -11.607 15.470 1.00 96.94 123 LYS A O 1
ATOM 928 N N . HIS A 1 124 ? -18.753 -10.828 15.212 1.00 94.25 124 HIS A N 1
ATOM 929 C CA . HIS A 1 124 ? -18.127 -11.620 16.279 1.00 94.25 124 HIS A CA 1
ATOM 930 C C . HIS A 1 124 ? -17.458 -10.774 17.370 1.00 94.25 124 HIS A C 1
ATOM 932 O O . HIS A 1 124 ? -16.621 -11.294 18.109 1.00 94.25 124 HIS A O 1
ATOM 938 N N . LYS A 1 125 ? -17.798 -9.488 17.445 1.00 76.88 125 LYS A N 1
ATOM 939 C CA . LYS A 1 125 ? -17.360 -8.585 18.509 1.00 76.88 125 LYS A CA 1
ATOM 940 C C . LYS A 1 125 ? -18.159 -8.761 19.791 1.00 76.88 125 LYS A C 1
ATOM 942 O O . LYS A 1 125 ? -19.380 -9.015 19.689 1.00 76.88 125 LYS A O 1
#

Foldseek 3Di:
DQQPQPPPPPDDVVSNVVSLVVQLVVQQCLAPPRADDDPLDDPDLDCVCVCVVGHDPQLVCLVPDDPVVVVVCCLVVVDALLRSLNSPSRVVSSCCSNPVPDRDHDSPPSNVVRVVSRVVSVVVD

Secondary structure (DSSP, 8-state):
-------STT--HHHHHHHHHHHHHHHHHT-SSPPPP--SS-SSS--TTHHHHHS-HHHHHHHHS-HHHHHHHHHTTSS-HHHHHHHHHHHHHHHHHHH-------TTHHHHHHHHHHHHHHHH-